Protein AF-K2ACD1-F1 (afdb_monomer_lite)

Radius of gyration: 13.55 Å; chains: 1; bounding box: 32×26×29 Å

Structure (mmCIF, N/CA/C/O backbone):
data_AF-K2ACD1-F1
#
_entry.id   AF-K2ACD1-F1
#
loop_
_atom_site.group_PDB
_atom_site.id
_atom_site.type_symbol
_atom_site.label_atom_id
_atom_site.label_alt_id
_atom_site.label_comp_id
_atom_site.label_asym_id
_atom_site.label_entity_id
_atom_site.label_seq_id
_atom_site.pdbx_PDB_ins_code
_atom_site.Cartn_x
_atom_site.Cartn_y
_atom_site.Cartn_z
_atom_site.occupancy
_atom_site.B_iso_or_equiv
_atom_site.auth_seq_id
_atom_site.auth_comp_id
_atom_site.auth_asym_id
_atom_site.auth_atom_id
_atom_site.pdbx_PDB_model_num
ATOM 1 N N . MET A 1 1 ? 15.952 11.193 -12.509 1.00 85.19 1 MET A N 1
ATOM 2 C CA . MET A 1 1 ? 14.491 11.341 -12.332 1.00 85.19 1 MET A CA 1
ATOM 3 C C . MET A 1 1 ? 14.103 10.487 -11.141 1.00 85.19 1 MET A C 1
ATOM 5 O O . MET A 1 1 ? 14.640 9.395 -11.033 1.00 85.19 1 MET A O 1
ATOM 9 N N . TYR A 1 2 ? 13.247 10.986 -10.252 1.00 92.38 2 TYR A N 1
ATOM 10 C CA . TYR A 1 2 ? 12.739 10.236 -9.101 1.00 92.38 2 TYR A CA 1
ATOM 11 C C . TYR A 1 2 ? 11.221 10.141 -9.212 1.00 92.38 2 TYR A C 1
ATOM 13 O O . TYR A 1 2 ? 10.589 11.056 -9.739 1.00 92.38 2 TYR A O 1
ATOM 21 N N . THR A 1 3 ? 10.655 9.041 -8.733 1.00 95.06 3 THR A N 1
ATOM 22 C CA . THR A 1 3 ? 9.210 8.824 -8.670 1.00 95.06 3 THR A CA 1
ATOM 23 C C . THR A 1 3 ? 8.873 8.052 -7.402 1.00 95.06 3 THR A C 1
ATOM 25 O O . THR A 1 3 ? 9.757 7.469 -6.774 1.00 95.06 3 THR A O 1
ATOM 28 N N . THR A 1 4 ? 7.604 8.064 -7.021 1.00 95.00 4 THR A N 1
ATOM 29 C CA . THR A 1 4 ? 7.079 7.298 -5.894 1.00 95.00 4 THR A CA 1
ATOM 30 C C . THR A 1 4 ? 5.881 6.487 -6.358 1.00 95.00 4 THR A C 1
ATOM 32 O O . THR A 1 4 ? 5.131 6.906 -7.238 1.00 95.00 4 THR A O 1
ATOM 35 N N . VAL A 1 5 ? 5.708 5.307 -5.776 1.00 94.62 5 VAL A N 1
ATOM 36 C CA . VAL A 1 5 ? 4.574 4.430 -6.057 1.00 94.62 5 VAL A CA 1
ATOM 37 C C . VAL A 1 5 ? 4.228 3.658 -4.792 1.00 94.62 5 VAL A C 1
ATOM 39 O O . VAL A 1 5 ? 5.119 3.192 -4.085 1.00 94.62 5 VAL A O 1
ATOM 42 N N . ASN A 1 6 ? 2.936 3.548 -4.491 1.00 93.88 6 ASN A N 1
ATOM 43 C CA . ASN A 1 6 ? 2.469 2.664 -3.428 1.00 93.88 6 ASN A CA 1
ATOM 44 C C . ASN A 1 6 ? 2.341 1.243 -3.981 1.00 93.88 6 ASN A C 1
ATOM 46 O O . ASN A 1 6 ? 1.874 1.062 -5.105 1.00 93.88 6 ASN A O 1
ATOM 50 N N . VAL A 1 7 ? 2.666 0.243 -3.161 1.00 93.56 7 VAL A N 1
ATOM 51 C CA . VAL A 1 7 ? 2.678 -1.178 -3.551 1.00 93.56 7 VAL A CA 1
ATOM 52 C C . VAL A 1 7 ? 1.356 -1.650 -4.182 1.00 93.56 7 VAL A C 1
ATOM 54 O O . VAL A 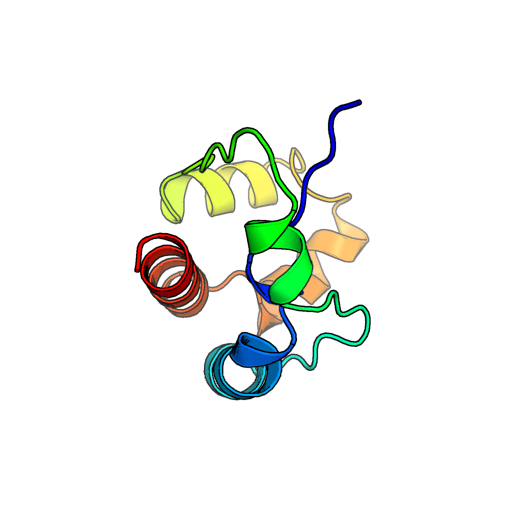1 7 ? 1.334 -2.479 -5.081 1.00 93.56 7 VAL A O 1
ATOM 57 N N . GLN A 1 8 ? 0.239 -1.053 -3.759 1.00 93.44 8 GLN A N 1
ATOM 58 C CA . GLN A 1 8 ? -1.112 -1.382 -4.210 1.00 93.44 8 GLN A CA 1
ATOM 59 C C . GLN A 1 8 ? -1.369 -1.149 -5.708 1.00 93.44 8 GLN A C 1
ATOM 61 O O . GLN A 1 8 ? -2.394 -1.588 -6.219 1.00 93.44 8 GLN A O 1
ATOM 66 N N . HIS A 1 9 ? -0.489 -0.410 -6.387 1.00 95.50 9 HIS A N 1
ATOM 67 C CA . HIS A 1 9 ? -0.636 -0.092 -7.804 1.00 95.50 9 HIS A CA 1
ATOM 68 C C . HIS A 1 9 ? 0.021 -1.121 -8.727 1.00 95.50 9 HIS A C 1
ATOM 70 O O . HIS A 1 9 ? -0.225 -1.059 -9.927 1.00 95.50 9 HIS A O 1
ATOM 76 N N . PHE A 1 10 ? 0.825 -2.059 -8.224 1.00 95.56 10 PHE A N 1
ATOM 77 C CA . PHE A 1 10 ? 1.380 -3.111 -9.078 1.00 95.56 10 PHE A CA 1
ATOM 78 C C . PHE A 1 10 ? 0.282 -4.079 -9.527 1.00 95.56 10 PHE A C 1
ATOM 80 O O . PHE A 1 10 ? -0.568 -4.487 -8.730 1.00 95.56 10 PHE A O 1
ATOM 87 N N . ASP A 1 11 ? 0.270 -4.410 -10.816 1.00 95.25 11 ASP A N 1
ATOM 88 C CA . ASP A 1 11 ? -0.751 -5.253 -11.434 1.00 95.25 11 ASP A CA 1
ATOM 89 C C . ASP A 1 11 ? -0.772 -6.669 -10.850 1.00 95.25 11 ASP A C 1
ATOM 91 O O . ASP A 1 11 ? -1.863 -7.164 -10.558 1.00 95.25 11 ASP A O 1
ATOM 95 N N . SER A 1 12 ? 0.386 -7.271 -10.551 1.00 94.75 12 SER A N 1
ATOM 96 C CA . SER A 1 12 ? 0.448 -8.568 -9.853 1.00 94.75 12 SER A CA 1
ATOM 97 C C . SER A 1 12 ? -0.232 -8.586 -8.478 1.00 94.75 12 SER A C 1
ATOM 99 O O . SER A 1 12 ? -0.662 -9.644 -8.014 1.00 94.75 12 SER A O 1
ATOM 101 N N . LEU A 1 13 ? -0.348 -7.434 -7.812 1.00 94.50 13 LEU A N 1
ATOM 102 C CA . LEU A 1 13 ? -0.863 -7.329 -6.447 1.00 94.50 13 LEU A CA 1
ATOM 103 C C . LEU A 1 13 ? -2.328 -6.898 -6.385 1.00 94.50 13 LEU A C 1
ATOM 105 O O . LEU A 1 13 ? -2.924 -6.939 -5.307 1.00 94.50 13 LEU A O 1
ATOM 109 N N . ASN A 1 14 ? -2.927 -6.509 -7.512 1.00 93.75 14 ASN A N 1
ATOM 110 C CA . ASN A 1 14 ? -4.252 -5.894 -7.543 1.00 93.75 14 ASN A CA 1
ATOM 111 C C . ASN A 1 14 ? -5.333 -6.783 -6.908 1.00 93.75 14 ASN A C 1
ATOM 113 O O . ASN A 1 14 ? -6.071 -6.328 -6.032 1.00 93.75 14 ASN A O 1
ATOM 117 N N . ASP A 1 15 ? -5.369 -8.064 -7.286 1.00 94.06 15 ASP A N 1
ATOM 118 C CA . ASP A 1 15 ? -6.362 -9.027 -6.798 1.00 94.06 15 ASP A CA 1
ATOM 119 C C . ASP A 1 15 ? -6.226 -9.272 -5.290 1.00 94.06 15 ASP A C 1
ATOM 121 O O . ASP A 1 15 ? -7.216 -9.269 -4.553 1.00 94.06 15 ASP A O 1
ATOM 125 N N . ILE A 1 16 ? -4.989 -9.422 -4.806 1.00 94.62 16 ILE A N 1
ATOM 126 C CA . ILE A 1 16 ? -4.697 -9.644 -3.384 1.00 94.62 16 ILE A CA 1
ATOM 127 C C . ILE A 1 16 ? -5.076 -8.402 -2.571 1.00 94.62 16 ILE A C 1
ATOM 129 O O . ILE A 1 16 ? -5.726 -8.506 -1.529 1.00 94.62 16 ILE A O 1
ATOM 133 N N . VAL A 1 17 ? -4.725 -7.210 -3.058 1.00 93.62 17 VAL A N 1
ATOM 134 C CA . VAL A 1 17 ? -5.088 -5.939 -2.421 1.00 93.62 17 VAL A CA 1
ATOM 135 C C . VAL A 1 17 ? -6.604 -5.777 -2.363 1.00 93.62 17 VAL A C 1
ATOM 137 O O . VAL A 1 17 ? -7.137 -5.387 -1.320 1.00 93.62 17 VAL A O 1
ATOM 140 N N . ALA A 1 18 ? -7.314 -6.097 -3.445 1.00 92.94 18 ALA A N 1
ATOM 141 C CA . ALA A 1 18 ? -8.769 -6.037 -3.487 1.00 92.94 18 ALA A CA 1
ATOM 142 C C . ALA A 1 18 ? -9.405 -7.026 -2.502 1.00 92.94 18 ALA A C 1
ATOM 144 O O . ALA A 1 18 ? -10.345 -6.657 -1.797 1.00 92.94 18 ALA A O 1
ATOM 145 N N . GLN A 1 19 ? -8.867 -8.242 -2.384 1.00 93.38 19 GLN A N 1
ATOM 146 C CA . GLN A 1 19 ? -9.336 -9.240 -1.422 1.00 93.38 19 GLN A CA 1
ATOM 147 C C . GLN A 1 19 ? -9.124 -8.792 0.032 1.00 93.38 19 GLN A C 1
ATOM 149 O O . GLN A 1 19 ? -10.007 -8.985 0.867 1.00 93.38 19 GLN A O 1
ATOM 154 N N . ILE A 1 20 ? -7.976 -8.183 0.341 1.00 91.94 20 ILE A N 1
ATOM 155 C CA . ILE A 1 20 ? -7.652 -7.704 1.692 1.00 91.94 20 ILE A CA 1
ATOM 156 C C . ILE A 1 20 ? -8.508 -6.487 2.055 1.00 91.94 20 ILE A C 1
ATOM 158 O O . ILE A 1 20 ? -9.071 -6.411 3.145 1.00 91.94 20 ILE A O 1
ATOM 162 N N . THR A 1 21 ? -8.591 -5.509 1.153 1.00 90.12 21 THR A N 1
ATOM 163 C CA . THR A 1 21 ? -9.122 -4.177 1.478 1.00 90.12 21 THR A CA 1
ATOM 164 C C . THR A 1 21 ? -10.584 -3.980 1.084 1.00 90.12 21 THR A C 1
ATOM 166 O O . THR A 1 21 ? -11.228 -3.042 1.560 1.00 90.12 21 THR A O 1
ATOM 169 N N . GLY A 1 22 ? -11.118 -4.828 0.201 1.00 89.75 22 GLY A N 1
ATOM 170 C CA . GLY A 1 22 ? -12.411 -4.627 -0.454 1.00 89.75 22 GLY A CA 1
ATOM 171 C C . GLY A 1 22 ? -12.424 -3.449 -1.436 1.00 89.75 22 GLY A C 1
ATOM 172 O O . GLY A 1 22 ? -13.501 -3.002 -1.841 1.00 89.75 22 GLY A O 1
ATOM 173 N N . VAL A 1 23 ? -11.254 -2.902 -1.785 1.00 88.31 23 VAL A N 1
ATOM 174 C CA . VAL A 1 23 ? -11.094 -1.752 -2.682 1.00 88.31 23 VAL A CA 1
ATOM 175 C C . VAL A 1 23 ? -10.351 -2.186 -3.938 1.00 88.31 23 VAL A C 1
ATOM 177 O O . VAL A 1 23 ? -9.230 -2.675 -3.870 1.00 88.31 23 VAL A O 1
ATOM 180 N N . VAL A 1 24 ? -10.966 -1.954 -5.098 1.00 89.25 24 VAL A N 1
ATOM 181 C CA . VAL A 1 24 ? -10.330 -2.189 -6.399 1.00 89.25 24 VAL A CA 1
ATOM 182 C C . VAL A 1 24 ? -9.463 -0.988 -6.763 1.00 89.25 24 VAL A C 1
ATOM 184 O O . VAL A 1 24 ? -9.969 0.134 -6.882 1.00 89.25 24 VAL A O 1
ATOM 187 N N . VAL A 1 25 ? -8.168 -1.223 -6.970 1.00 90.69 25 VAL A N 1
ATOM 188 C CA . VAL A 1 25 ? -7.220 -0.193 -7.408 1.00 90.69 25 VAL A CA 1
ATOM 189 C C . VAL A 1 25 ? -7.293 -0.075 -8.930 1.00 90.69 25 VAL A C 1
ATOM 191 O O . VAL A 1 25 ? -6.952 -1.008 -9.648 1.00 90.69 25 VAL A O 1
ATOM 194 N N . ARG A 1 26 ? -7.779 1.065 -9.434 1.00 91.06 26 ARG A N 1
ATOM 195 C CA . ARG A 1 26 ? -7.997 1.279 -10.880 1.00 91.06 26 ARG A CA 1
ATOM 196 C C . ARG A 1 26 ? -6.758 1.756 -11.627 1.00 91.06 26 ARG A C 1
ATOM 198 O O . ARG A 1 26 ? -6.630 1.506 -12.818 1.00 91.06 26 ARG A O 1
ATOM 205 N N . GLU A 1 27 ? -5.898 2.494 -10.940 1.00 93.69 27 GLU A N 1
ATOM 206 C CA . GLU A 1 27 ? -4.647 2.992 -11.500 1.00 93.69 27 GLU A CA 1
ATOM 207 C C . GLU A 1 27 ? -3.572 1.953 -11.222 1.00 93.69 27 GLU A C 1
ATOM 209 O O . GLU A 1 27 ? -3.225 1.734 -10.064 1.00 93.69 27 GLU A O 1
ATOM 214 N N . THR A 1 28 ? -3.076 1.295 -12.264 1.00 95.81 28 THR A N 1
ATOM 215 C CA . THR A 1 28 ? -2.074 0.238 -12.129 1.00 95.81 28 THR A CA 1
ATOM 216 C C . THR A 1 28 ? -0.808 0.565 -12.904 1.00 95.81 28 THR A C 1
ATOM 218 O O . THR A 1 28 ? -0.834 1.280 -13.908 1.00 95.81 28 THR A O 1
ATOM 221 N N . VAL A 1 29 ? 0.309 0.018 -12.439 1.00 96.12 29 VAL A N 1
ATOM 222 C CA . VAL A 1 29 ? 1.606 0.051 -13.109 1.00 96.12 29 VAL A CA 1
ATOM 223 C C . VAL A 1 29 ? 2.098 -1.383 -13.317 1.00 96.12 29 VAL A C 1
ATOM 225 O O . VAL A 1 29 ? 1.901 -2.202 -12.422 1.00 96.12 29 VAL A O 1
ATOM 228 N N . PRO A 1 30 ? 2.737 -1.700 -14.457 1.00 96.62 30 PRO A N 1
ATOM 229 C CA . PRO A 1 30 ? 3.314 -3.022 -14.673 1.00 96.62 30 PRO A CA 1
ATOM 230 C C . PRO A 1 30 ? 4.457 -3.308 -13.696 1.00 96.62 30 PRO A C 1
ATOM 232 O O . PRO A 1 30 ? 5.342 -2.457 -13.543 1.00 96.62 30 PRO A O 1
ATOM 235 N N . ASP A 1 31 ? 4.525 -4.521 -13.144 1.00 94.44 31 ASP A N 1
ATOM 236 C CA . ASP A 1 31 ? 5.650 -4.986 -12.311 1.00 94.44 31 ASP A CA 1
ATOM 237 C C . ASP A 1 31 ? 7.020 -4.754 -12.967 1.00 94.44 31 ASP A C 1
ATOM 239 O O . ASP A 1 31 ? 7.982 -4.377 -12.302 1.00 94.44 31 ASP A O 1
ATOM 243 N N . LYS A 1 32 ? 7.095 -4.875 -14.302 1.00 95.00 32 LYS A N 1
ATOM 244 C CA . LYS A 1 32 ? 8.318 -4.655 -15.097 1.00 95.00 32 LYS A CA 1
ATOM 245 C C . LYS A 1 32 ? 8.959 -3.279 -14.866 1.00 95.00 32 LYS A C 1
ATOM 247 O O . LYS A 1 32 ? 10.135 -3.090 -15.162 1.00 95.00 32 LYS A O 1
ATOM 252 N N . LEU A 1 33 ? 8.213 -2.293 -14.361 1.00 91.31 33 LEU A N 1
ATOM 253 C CA . LEU A 1 33 ? 8.781 -0.995 -13.997 1.00 91.31 33 LEU A CA 1
ATOM 254 C C . LEU A 1 33 ? 9.859 -1.122 -12.906 1.00 91.31 33 LEU A C 1
ATOM 256 O O . LEU A 1 33 ? 10.813 -0.347 -12.918 1.00 91.31 33 LEU A O 1
ATOM 260 N N . LEU A 1 34 ? 9.730 -2.103 -12.007 1.00 91.25 34 LEU A N 1
ATOM 261 C CA . LEU A 1 34 ? 10.722 -2.398 -10.973 1.00 91.25 34 LEU A CA 1
ATOM 262 C C . LEU A 1 34 ? 12.039 -2.884 -11.589 1.00 91.25 34 LEU A C 1
ATOM 264 O O . LEU A 1 34 ? 13.097 -2.400 -11.202 1.00 91.25 34 LEU A O 1
ATOM 268 N N . ASP A 1 35 ? 11.982 -3.740 -12.615 1.00 92.25 35 ASP A N 1
ATOM 269 C CA . ASP A 1 35 ? 13.176 -4.242 -13.319 1.00 92.25 35 ASP A CA 1
ATOM 270 C C . ASP A 1 35 ? 13.948 -3.136 -14.053 1.00 92.25 35 ASP A C 1
ATOM 272 O O . ASP A 1 35 ? 15.143 -3.255 -14.322 1.00 92.25 35 ASP A O 1
ATOM 276 N N . LEU A 1 36 ? 13.251 -2.060 -14.425 1.00 93.44 36 LEU A N 1
ATOM 277 C CA . LEU A 1 36 ? 13.833 -0.912 -15.117 1.00 93.44 36 LEU A CA 1
ATOM 278 C C . LEU A 1 36 ? 14.438 0.114 -14.151 1.00 93.44 36 LEU A C 1
ATOM 280 O O . LEU A 1 36 ? 15.146 1.024 -14.594 1.00 93.44 36 LEU A O 1
ATOM 284 N N . ALA A 1 37 ? 14.147 0.014 -12.853 1.00 93.50 37 ALA A N 1
ATOM 285 C CA . ALA A 1 37 ? 14.646 0.949 -11.860 1.00 93.50 37 ALA A CA 1
ATOM 286 C C . ALA A 1 37 ? 16.125 0.671 -11.556 1.00 93.50 37 ALA A C 1
ATOM 288 O O . ALA A 1 37 ? 16.506 -0.432 -11.179 1.00 93.50 37 ALA A O 1
ATOM 289 N N . LEU A 1 38 ? 16.966 1.704 -11.673 1.00 96.00 38 LEU A N 1
ATOM 290 C CA . LEU A 1 38 ? 18.378 1.612 -11.284 1.00 96.00 38 LEU A CA 1
ATOM 291 C C . LEU A 1 38 ? 18.542 1.391 -9.772 1.00 96.00 38 LEU A C 1
ATOM 293 O O . LEU A 1 38 ? 19.459 0.702 -9.337 1.00 96.00 38 LEU A O 1
ATOM 297 N N . GLU A 1 39 ? 17.670 2.011 -8.978 1.00 94.88 39 GLU A N 1
ATOM 298 C CA . GLU A 1 39 ? 17.655 1.908 -7.523 1.00 94.88 39 GLU A CA 1
ATOM 299 C C . GLU A 1 39 ? 16.206 1.933 -7.035 1.00 94.88 39 GLU A C 1
ATOM 301 O O . GLU A 1 39 ? 15.398 2.746 -7.495 1.00 94.88 39 GLU A O 1
ATOM 306 N N . ILE A 1 40 ? 15.895 1.062 -6.077 1.00 93.94 40 ILE A N 1
ATOM 307 C CA . ILE A 1 40 ? 14.599 1.003 -5.404 1.00 93.94 40 ILE A CA 1
ATOM 308 C C . ILE A 1 40 ? 14.830 1.281 -3.923 1.00 93.94 40 ILE A C 1
ATOM 310 O O . ILE A 1 40 ? 15.714 0.694 -3.299 1.00 93.94 40 ILE A O 1
ATOM 314 N N . ARG A 1 41 ? 14.018 2.175 -3.351 1.00 94.00 41 ARG A N 1
ATOM 315 C CA . ARG A 1 41 ? 14.004 2.451 -1.912 1.00 94.00 41 ARG A CA 1
ATOM 316 C C . ARG A 1 41 ? 12.617 2.203 -1.353 1.00 94.00 41 ARG A C 1
ATOM 318 O O . ARG A 1 41 ? 11.661 2.855 -1.766 1.00 94.00 41 ARG A O 1
ATOM 325 N N . VAL A 1 42 ? 12.538 1.301 -0.383 1.00 93.56 42 VAL A N 1
ATOM 326 C CA . VAL A 1 42 ? 11.317 1.069 0.387 1.00 93.56 42 VAL A CA 1
ATO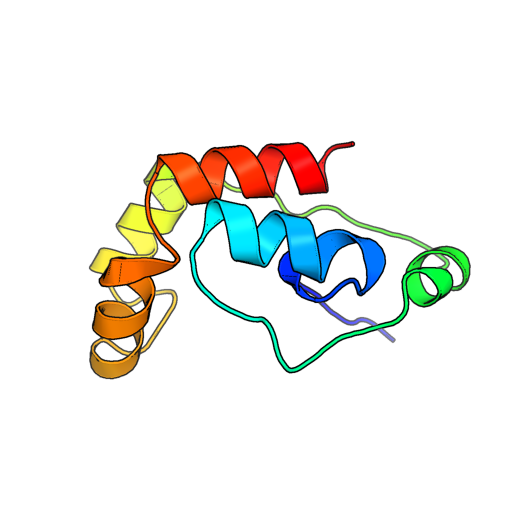M 327 C C . VA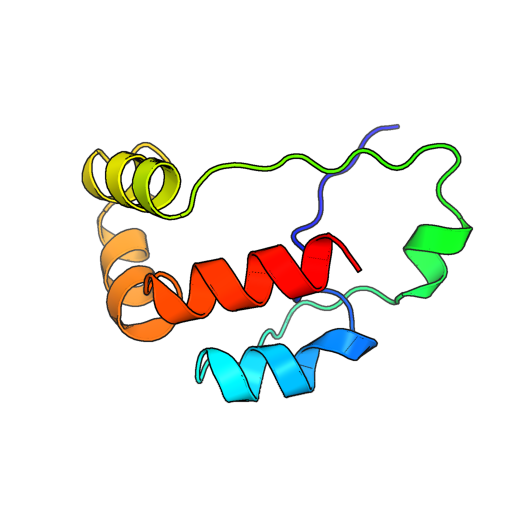L A 1 42 ? 11.239 2.114 1.496 1.00 93.56 42 VAL A C 1
ATOM 329 O O . VAL A 1 42 ? 12.174 2.268 2.282 1.00 93.56 42 VAL A O 1
ATOM 332 N N . VAL A 1 43 ? 10.128 2.847 1.538 1.00 94.00 43 VAL A N 1
ATOM 333 C CA . VAL A 1 43 ? 9.814 3.791 2.614 1.00 94.00 43 VAL A CA 1
ATOM 334 C C . VAL A 1 43 ? 8.755 3.142 3.490 1.00 94.00 43 VAL A C 1
ATOM 336 O O . VAL A 1 43 ? 7.621 2.959 3.055 1.00 94.00 43 VAL A O 1
ATOM 339 N N . ASP A 1 44 ? 9.143 2.783 4.707 1.00 92.81 44 ASP A N 1
ATOM 340 C CA . ASP A 1 44 ? 8.297 2.060 5.650 1.00 92.81 44 ASP A CA 1
ATOM 341 C C . ASP A 1 44 ? 7.865 2.955 6.819 1.00 92.81 44 ASP A C 1
ATOM 343 O O . ASP A 1 44 ? 8.595 3.854 7.244 1.00 92.81 44 ASP A O 1
ATOM 347 N N . ILE A 1 45 ? 6.662 2.704 7.330 1.00 92.56 45 ILE A N 1
ATOM 348 C CA . ILE A 1 45 ? 6.079 3.382 8.489 1.00 92.56 45 ILE A CA 1
ATOM 349 C C . ILE A 1 45 ? 5.218 2.376 9.267 1.00 92.56 45 ILE A C 1
ATOM 351 O O . ILE A 1 45 ? 4.473 1.607 8.647 1.00 92.56 45 ILE A O 1
ATOM 355 N N . PRO A 1 46 ? 5.273 2.360 10.611 1.00 92.19 46 PRO A N 1
ATOM 356 C CA . PRO A 1 46 ? 4.358 1.550 11.404 1.00 92.19 46 PRO A CA 1
ATOM 357 C C . PRO A 1 46 ? 2.882 1.879 11.092 1.00 92.19 46 PRO A C 1
ATOM 359 O O . PRO A 1 46 ? 2.531 3.056 10.951 1.00 92.19 46 PRO A O 1
ATOM 362 N N . PRO A 1 47 ? 1.993 0.872 10.972 1.00 91.06 47 PRO A N 1
ATOM 363 C CA . PRO A 1 47 ? 0.567 1.094 10.728 1.00 91.06 47 PRO A CA 1
ATOM 364 C C . PRO A 1 47 ? -0.092 2.061 11.719 1.00 91.06 47 PRO A C 1
ATOM 366 O O . PRO A 1 47 ? -0.899 2.896 11.318 1.00 91.06 47 PRO A O 1
ATOM 369 N N . GLU A 1 48 ? 0.257 1.962 12.998 1.00 91.75 48 GLU A N 1
ATOM 370 C CA . GLU A 1 48 ? -0.213 2.824 14.080 1.00 91.75 48 GLU A CA 1
ATOM 371 C C . GLU A 1 48 ? 0.139 4.300 13.846 1.00 91.75 48 GLU A C 1
ATOM 373 O O . GLU A 1 48 ? -0.753 5.150 13.896 1.00 91.75 48 GLU A O 1
ATOM 378 N N . ASP A 1 49 ? 1.384 4.589 13.467 1.00 93.50 49 ASP A N 1
ATOM 379 C CA . ASP A 1 49 ? 1.859 5.942 13.172 1.00 93.50 49 ASP A CA 1
ATOM 380 C C . ASP A 1 49 ? 1.159 6.509 11.930 1.00 93.50 49 ASP A C 1
ATOM 382 O O . ASP A 1 49 ? 0.782 7.683 11.879 1.00 93.50 49 ASP A O 1
ATOM 386 N N . LEU A 1 50 ? 0.942 5.677 10.905 1.00 91.31 50 LEU A N 1
ATOM 387 C CA . LEU A 1 50 ? 0.223 6.092 9.701 1.00 91.31 50 LEU A CA 1
ATOM 388 C C . LEU A 1 50 ? -1.236 6.453 10.015 1.00 91.31 50 LEU A C 1
ATOM 390 O O . LEU A 1 50 ? -1.752 7.453 9.504 1.00 91.31 50 LEU A O 1
ATOM 394 N N . LEU A 1 51 ? -1.895 5.666 10.868 1.00 88.94 51 LEU A N 1
ATOM 395 C CA . LEU A 1 51 ? -3.258 5.931 11.329 1.00 88.94 51 LEU A CA 1
ATOM 396 C C . LEU A 1 51 ? -3.340 7.204 12.169 1.00 88.94 51 LEU A C 1
ATOM 398 O O . LEU A 1 51 ? -4.283 7.978 11.999 1.00 88.94 51 LEU A O 1
ATOM 402 N N . GLU A 1 52 ? -2.362 7.461 13.034 1.00 91.00 52 GLU A N 1
ATOM 403 C CA . GLU A 1 52 ? -2.293 8.710 13.792 1.00 91.00 52 GLU A CA 1
ATOM 404 C C . GLU A 1 52 ? -2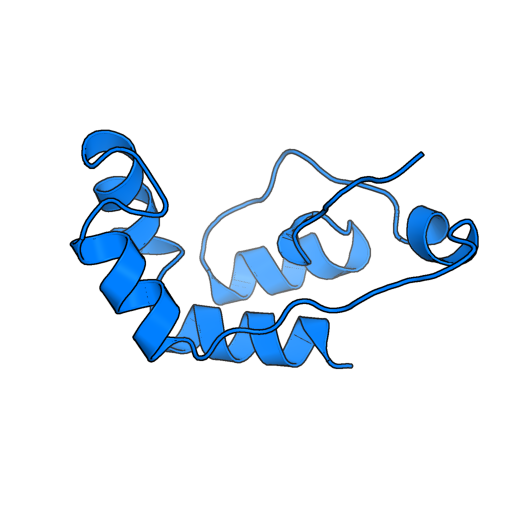.177 9.916 12.852 1.00 91.00 52 GLU A C 1
ATOM 406 O O . GLU A 1 52 ? -3.009 10.824 12.904 1.00 91.00 52 GLU A O 1
ATOM 411 N N . ARG A 1 53 ? -1.250 9.873 11.888 1.00 90.12 53 ARG A N 1
ATOM 412 C CA . ARG A 1 53 ? -1.081 10.947 10.896 1.00 90.12 53 ARG A CA 1
ATOM 413 C C . ARG A 1 53 ? -2.340 11.188 10.062 1.00 90.12 53 ARG A C 1
ATOM 415 O O . ARG A 1 53 ? -2.616 12.327 9.683 1.00 90.12 53 ARG A O 1
ATOM 422 N N . LEU A 1 54 ? -3.107 10.139 9.757 1.00 86.06 54 LEU A N 1
ATOM 423 C CA . LEU A 1 54 ? -4.408 10.255 9.090 1.00 86.06 54 LEU A CA 1
ATOM 424 C C . LEU A 1 54 ? -5.425 10.997 9.957 1.00 86.06 54 LEU A C 1
ATOM 426 O O . LEU A 1 54 ? -6.101 11.893 9.457 1.00 86.06 54 LEU A O 1
ATOM 430 N N . ARG A 1 55 ? -5.512 10.657 11.249 1.00 84.56 55 ARG A N 1
ATOM 431 C CA . ARG A 1 55 ? -6.415 11.324 12.203 1.00 84.56 55 ARG A CA 1
ATOM 432 C C . ARG A 1 55 ? -6.061 12.793 12.405 1.00 84.56 55 ARG A C 1
ATOM 434 O O . ARG A 1 55 ? -6.958 13.612 12.566 1.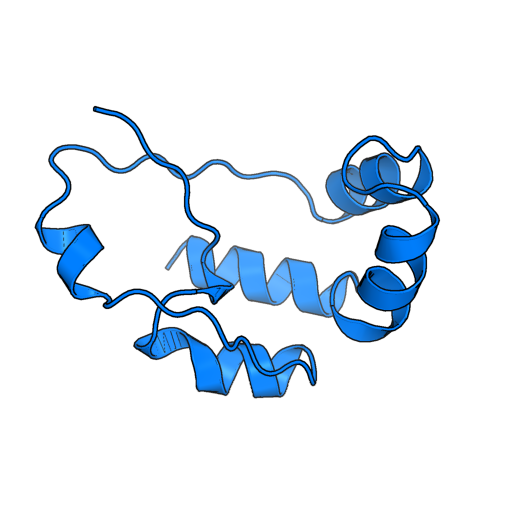00 84.56 55 ARG A O 1
ATOM 441 N N . GLU A 1 56 ? -4.777 13.124 12.350 1.00 88.19 56 GLU A N 1
ATOM 442 C CA . GLU A 1 56 ? -4.281 14.501 12.410 1.00 88.19 56 GLU A CA 1
ATOM 443 C C . GLU A 1 56 ? -4.436 15.271 11.082 1.00 88.19 56 GLU A C 1
ATOM 445 O O . GLU A 1 56 ? -4.075 16.444 11.011 1.00 88.19 56 GLU A O 1
ATOM 450 N N . GLY A 1 57 ? -4.926 14.633 10.010 1.00 83.44 57 GLY A N 1
ATOM 451 C CA . GLY A 1 57 ? -5.087 15.263 8.694 1.00 83.44 57 GLY A CA 1
ATOM 452 C C . GLY A 1 57 ? -3.773 15.505 7.937 1.00 83.44 57 GLY A C 1
ATOM 453 O O . GLY A 1 57 ? -3.742 16.284 6.989 1.00 83.44 57 GLY A O 1
ATOM 454 N N . LYS A 1 58 ? -2.677 14.838 8.325 1.00 84.62 58 LYS A N 1
ATOM 455 C CA . LYS A 1 58 ? -1.336 14.992 7.723 1.00 84.62 58 LYS A CA 1
ATOM 456 C C . LYS A 1 58 ? -1.117 14.142 6.462 1.00 84.62 58 LYS A C 1
ATOM 458 O O . LYS A 1 58 ? -0.046 14.223 5.863 1.00 84.62 58 LYS A O 1
ATOM 463 N N . VAL A 1 59 ? -2.078 13.290 6.091 1.00 81.25 59 VAL A N 1
ATOM 464 C CA . VAL A 1 59 ? -1.967 12.338 4.961 1.00 81.25 59 VAL A CA 1
ATOM 465 C C . VAL A 1 59 ? -3.025 12.602 3.889 1.00 81.25 59 VAL A C 1
ATOM 467 O O . VAL A 1 59 ? -2.699 12.654 2.708 1.00 81.25 59 VAL A O 1
ATOM 470 N N . TYR A 1 60 ? -4.279 12.824 4.289 1.00 72.88 60 TYR A N 1
ATOM 471 C CA . TYR A 1 60 ? -5.365 13.225 3.394 1.00 72.88 60 TYR A CA 1
ATOM 472 C C . TYR A 1 60 ? -6.120 14.407 3.983 1.00 72.88 60 TYR A C 1
ATOM 474 O O . TYR A 1 60 ? -6.233 14.538 5.203 1.00 72.88 60 TYR A O 1
ATOM 482 N N . ILE A 1 61 ? -6.715 15.214 3.102 1.00 70.56 61 ILE A N 1
ATOM 483 C CA . ILE A 1 61 ? -7.757 16.154 3.514 1.00 70.56 61 ILE A CA 1
ATOM 484 C C . ILE A 1 61 ? -8.906 15.380 4.197 1.00 70.56 61 ILE A C 1
ATOM 486 O O . ILE A 1 61 ? -9.262 14.298 3.712 1.00 70.56 61 ILE A O 1
ATOM 490 N N . PRO A 1 62 ? -9.489 15.897 5.296 1.00 65.44 62 PRO A N 1
ATOM 491 C CA . PRO A 1 62 ? -10.402 15.143 6.167 1.00 65.44 62 PRO A CA 1
ATOM 492 C C . PRO A 1 62 ? -11.562 14.448 5.437 1.00 65.44 62 PRO A C 1
ATOM 494 O O . PRO A 1 62 ? -11.911 13.310 5.748 1.00 65.44 62 PRO A O 1
ATOM 497 N N . GLU A 1 63 ? -12.102 15.094 4.405 1.00 64.00 63 GLU A N 1
ATOM 498 C CA . GLU A 1 63 ? -13.219 14.598 3.591 1.00 64.00 63 GLU A CA 1
ATOM 499 C C . GLU A 1 63 ? -12.865 13.321 2.810 1.00 64.00 63 GLU A C 1
ATOM 501 O O . GLU A 1 63 ? -13.669 12.394 2.722 1.00 64.00 63 GLU A O 1
ATOM 506 N N . LYS A 1 64 ? -11.639 13.238 2.272 1.00 62.47 64 LYS A N 1
ATOM 507 C CA . LYS A 1 64 ? -11.129 12.032 1.595 1.00 62.47 64 LYS A CA 1
ATOM 508 C C . LYS A 1 64 ? -10.611 11.000 2.592 1.00 62.47 64 LYS A C 1
ATOM 510 O O . LYS A 1 64 ? -10.689 9.804 2.317 1.00 62.47 64 LYS A O 1
ATOM 515 N N . ALA A 1 65 ? -10.112 11.456 3.742 1.00 62.81 65 ALA A N 1
ATOM 516 C CA . ALA A 1 65 ? -9.602 10.590 4.794 1.00 62.81 65 ALA A CA 1
ATOM 517 C C . ALA A 1 65 ? -10.698 9.661 5.330 1.00 62.81 65 ALA A C 1
ATOM 519 O O . ALA A 1 65 ? -10.446 8.468 5.418 1.00 62.81 65 ALA A O 1
ATOM 520 N N . MET A 1 66 ? -11.907 10.174 5.607 1.00 63.09 66 MET A N 1
ATOM 521 C CA . MET A 1 66 ? -13.020 9.382 6.161 1.00 63.09 66 MET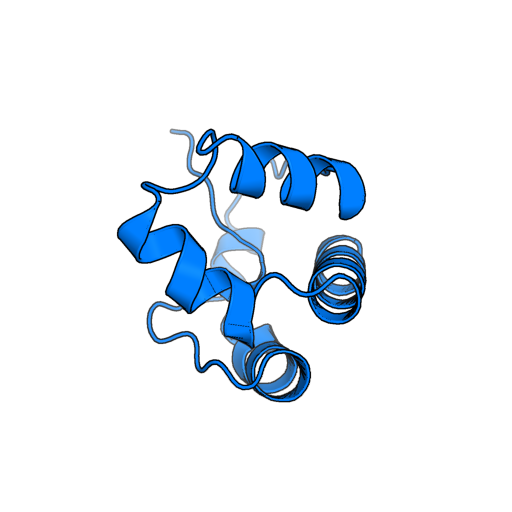 A CA 1
ATOM 522 C C . MET A 1 66 ? -13.423 8.191 5.282 1.00 63.09 66 MET A C 1
ATOM 524 O O . MET A 1 66 ? -13.511 7.062 5.757 1.00 63.09 66 MET A O 1
ATOM 528 N N . LEU A 1 67 ? -13.627 8.422 3.984 1.00 65.25 67 LEU A N 1
ATOM 529 C CA . LEU A 1 67 ? -13.993 7.352 3.048 1.00 65.25 67 LEU A CA 1
ATOM 530 C C . LEU A 1 67 ? -12.858 6.333 2.879 1.00 65.25 67 LEU A C 1
ATOM 532 O O . LEU A 1 67 ? -13.103 5.139 2.698 1.00 65.25 67 LEU A O 1
ATOM 536 N N . ALA A 1 68 ? -11.609 6.796 2.956 1.00 65.75 68 ALA A N 1
ATOM 537 C CA . ALA A 1 68 ? -10.442 5.935 2.866 1.00 65.75 68 ALA A CA 1
ATOM 538 C C . ALA A 1 68 ? -10.226 5.101 4.146 1.00 65.75 68 ALA A C 1
ATOM 540 O O . ALA A 1 68 ? -9.835 3.936 4.043 1.00 65.75 68 ALA A O 1
ATOM 541 N N . THR A 1 69 ? -10.500 5.639 5.341 1.00 65.81 69 THR A N 1
ATOM 542 C CA . THR A 1 69 ? -10.377 4.916 6.623 1.00 65.81 69 THR A CA 1
ATOM 543 C C . THR A 1 69 ? -11.465 3.879 6.852 1.00 65.81 69 THR A C 1
ATOM 545 O O . THR A 1 69 ? -11.189 2.852 7.469 1.00 65.81 69 THR A O 1
ATOM 548 N N . GLU A 1 70 ? -12.669 4.060 6.308 1.00 72.62 70 GLU A N 1
ATOM 549 C CA . GLU A 1 70 ? -13.741 3.063 6.458 1.00 72.62 70 GLU A CA 1
ATOM 550 C C . GLU A 1 70 ? -13.437 1.720 5.783 1.00 72.62 70 GLU A C 1
ATOM 552 O O . GLU A 1 70 ? -13.953 0.675 6.199 1.00 72.62 70 GLU A O 1
ATOM 557 N N . LYS A 1 71 ? -12.594 1.726 4.745 1.00 79.44 71 LYS A N 1
ATOM 558 C CA . LYS A 1 71 ? -12.267 0.527 3.965 1.00 79.44 71 LYS A CA 1
ATOM 559 C C . LYS A 1 71 ? -10.781 0.220 3.975 1.00 79.44 71 LYS A C 1
ATOM 561 O O . LYS A 1 71 ? -10.395 -0.820 4.493 1.00 79.44 71 LYS A O 1
ATOM 566 N N . PHE A 1 72 ? -9.959 1.119 3.444 1.00 83.38 72 PHE A N 1
ATOM 567 C CA . PHE A 1 72 ? -8.559 0.848 3.133 1.00 83.38 72 PHE A CA 1
ATOM 568 C C . PHE A 1 72 ? -7.650 0.943 4.366 1.00 83.38 72 PHE A C 1
ATOM 570 O O . PHE A 1 72 ? -6.946 -0.015 4.677 1.00 83.38 72 PHE A O 1
ATOM 577 N N . PHE A 1 73 ? -7.712 2.050 5.116 1.00 86.81 73 PHE A N 1
ATOM 578 C CA . PHE A 1 73 ? -6.833 2.309 6.267 1.00 86.81 73 PHE A CA 1
ATOM 579 C C . PHE A 1 73 ? -7.351 1.668 7.560 1.00 86.81 73 PHE A C 1
ATOM 581 O O . PHE A 1 73 ? -7.650 2.343 8.543 1.00 86.81 73 PHE A O 1
ATOM 588 N N . LYS A 1 74 ? -7.447 0.337 7.552 1.00 89.75 74 LYS A N 1
ATOM 589 C CA . LYS A 1 74 ? -7.658 -0.478 8.755 1.00 89.75 74 LYS A CA 1
ATOM 590 C C . LYS A 1 74 ? -6.328 -1.083 9.202 1.00 89.75 74 LYS A C 1
ATOM 592 O O . LYS A 1 74 ? -5.552 -1.476 8.333 1.00 89.75 74 LYS A O 1
ATOM 597 N N . PRO A 1 75 ? -6.076 -1.248 10.515 1.00 90.06 75 PRO A N 1
ATOM 598 C CA . PRO A 1 75 ? -4.824 -1.827 11.009 1.00 90.06 75 PRO A CA 1
ATOM 599 C C . PRO A 1 75 ? -4.442 -3.148 10.322 1.00 90.06 75 PRO A C 1
ATOM 601 O O . PRO A 1 75 ? -3.312 -3.301 9.873 1.00 90.06 75 PRO A O 1
ATOM 604 N N . GLY A 1 76 ? -5.402 -4.070 10.163 1.00 91.19 76 GLY A N 1
ATOM 605 C CA . GLY A 1 76 ? -5.177 -5.358 9.491 1.00 91.19 76 GLY A CA 1
ATOM 606 C C . GLY A 1 76 ? -4.761 -5.221 8.025 1.00 91.19 76 GLY A C 1
ATOM 607 O O . GLY A 1 76 ? -3.825 -5.883 7.585 1.00 91.19 76 GLY A O 1
ATOM 608 N N . ASN A 1 77 ? -5.400 -4.309 7.291 1.00 93.50 77 ASN A N 1
ATOM 609 C CA . ASN A 1 77 ? -5.073 -4.051 5.891 1.00 93.50 77 ASN A CA 1
ATOM 610 C C . ASN A 1 77 ? -3.671 -3.461 5.751 1.00 93.50 77 ASN A C 1
ATOM 612 O O . ASN A 1 77 ? -2.904 -3.896 4.902 1.00 93.50 77 ASN A O 1
ATOM 616 N N . LEU A 1 78 ? -3.329 -2.488 6.598 1.00 93.00 78 LEU A N 1
ATOM 617 C CA . LEU A 1 78 ? -2.020 -1.839 6.571 1.00 93.00 78 LEU A CA 1
ATOM 618 C C . LEU A 1 78 ? -0.893 -2.811 6.930 1.00 93.00 78 LEU A C 1
ATOM 620 O O . LEU A 1 78 ? 0.152 -2.778 6.288 1.00 93.00 78 LEU A O 1
ATOM 624 N N . MET A 1 79 ? -1.115 -3.713 7.892 1.00 93.06 79 MET A N 1
ATOM 625 C CA . MET A 1 79 ? -0.159 -4.785 8.195 1.00 93.06 79 MET A CA 1
ATOM 626 C C . MET A 1 79 ? 0.055 -5.712 6.995 1.00 93.06 79 MET A C 1
ATOM 628 O O . MET A 1 79 ? 1.197 -5.980 6.633 1.00 93.06 79 MET A O 1
ATOM 632 N N . ALA A 1 80 ? -1.024 -6.152 6.344 1.00 92.62 80 ALA A N 1
ATOM 633 C CA . ALA A 1 80 ? -0.922 -7.037 5.188 1.00 92.62 80 ALA A CA 1
ATOM 634 C C . ALA A 1 80 ? -0.237 -6.351 3.990 1.00 92.62 80 ALA A C 1
ATOM 636 O O . ALA A 1 80 ? 0.624 -6.941 3.347 1.00 92.62 80 ALA A O 1
ATOM 637 N N . LEU A 1 81 ? -0.556 -5.082 3.717 1.00 92.12 81 LEU A N 1
ATOM 638 C CA . LEU A 1 81 ? 0.102 -4.298 2.664 1.00 92.12 81 LEU A CA 1
ATOM 639 C C . LEU A 1 81 ? 1.594 -4.080 2.946 1.00 92.12 81 LEU A C 1
ATOM 641 O O . LEU A 1 81 ? 2.406 -4.137 2.022 1.00 92.12 81 LEU A O 1
ATOM 645 N N . ARG A 1 82 ? 1.967 -3.856 4.211 1.00 92.75 82 ARG A N 1
ATOM 646 C CA . ARG A 1 82 ? 3.372 -3.759 4.626 1.00 92.75 82 ARG A CA 1
ATOM 647 C C . ARG A 1 82 ? 4.111 -5.065 4.355 1.00 92.75 82 ARG A C 1
ATOM 649 O O . ARG A 1 82 ? 5.195 -5.034 3.790 1.00 92.75 82 ARG A O 1
ATOM 656 N N . GLU A 1 83 ? 3.506 -6.203 4.685 1.00 92.25 83 GLU A N 1
ATOM 657 C CA . GLU A 1 83 ? 4.086 -7.515 4.390 1.00 92.25 83 GLU A CA 1
ATOM 658 C C . GLU A 1 83 ? 4.261 -7.745 2.881 1.00 92.25 83 GLU A C 1
ATOM 660 O O . GLU A 1 83 ? 5.320 -8.199 2.459 1.00 92.25 83 GLU A O 1
ATOM 665 N N . LEU A 1 84 ? 3.273 -7.368 2.060 1.00 90.81 84 LEU A N 1
ATOM 666 C CA . LEU A 1 84 ? 3.380 -7.442 0.596 1.00 90.81 84 LEU A CA 1
ATOM 667 C C . LEU A 1 84 ? 4.487 -6.544 0.030 1.00 90.81 84 LEU A C 1
ATOM 669 O O . LEU A 1 84 ? 5.041 -6.861 -1.012 1.00 90.81 84 LEU A O 1
ATOM 673 N N . SER A 1 85 ? 4.809 -5.437 0.702 1.00 88.31 85 SER A N 1
ATOM 674 C CA . SER A 1 85 ? 5.844 -4.489 0.259 1.00 88.31 85 SER A CA 1
ATOM 675 C C . SER A 1 85 ? 7.270 -4.927 0.598 1.00 88.31 85 SER A C 1
ATOM 677 O O . SER A 1 85 ? 8.220 -4.363 0.061 1.00 88.31 85 SER A O 1
ATOM 679 N N . LEU A 1 86 ? 7.424 -5.856 1.544 1.00 85.50 86 LEU A N 1
ATOM 680 C CA . LEU A 1 86 ? 8.720 -6.290 2.078 1.00 85.50 86 LEU A CA 1
ATOM 681 C C . LEU A 1 86 ? 9.149 -7.676 1.577 1.00 85.50 86 LEU A C 1
ATOM 683 O O . LEU A 1 86 ? 10.243 -8.125 1.920 1.00 85.50 86 LEU A O 1
ATOM 687 N N . ARG A 1 87 ? 8.283 -8.355 0.821 1.00 76.38 87 ARG A N 1
ATOM 688 C CA . ARG A 1 87 ? 8.574 -9.621 0.141 1.00 76.38 87 ARG A CA 1
ATOM 689 C C . ARG A 1 87 ? 9.148 -9.356 -1.242 1.00 76.38 87 ARG A C 1
ATOM 691 O O . ARG A 1 87 ? 10.080 -10.105 -1.606 1.00 76.38 87 ARG A O 1
#

Sequence (87 aa):
MYTTVNVQHFDSLNDIVAQITGVVVRETVPDKLLDLALEIRVVDIPPEDLLERLREGKVYIPEKAMLATEKFFKPGNLMALRELSLR

pLDDT: mean 88.24, std 9.19, range [62.47, 96.62]

Secondary structure (DSSP, 8-state):
------GGGBGGGHHHHHHHHS----S-B-THHHHT-S--------HHHHHHHHHTTSSS-HHHHHHHHHHT--HHHHHHHHHHHH-

Foldseek 3Di:
DDDDDQLCQEPVCQVVLCVLQVDGDPHHDYPCVVVVDPDDDDDDDQLVVVVVCLVVCNPHNVVVSVVCCVTQSDNRNSVVSRVSSVD